Protein AF-A0A0M3JP07-F1 (afdb_monomer_lite)

Sequence (108 aa):
MYGALLVFDSDFIHVVSISFTALIVTELIMVALTVHTWHWAMLLAEALSLSLYAGSLLILDQYFDRQFVTSWIFLTKTTAITAISCLPLYVIKALKRRFSPPSYAKVN

Organism: Anisakis simplex (NCBI:txid6269)

Radius of gyration: 18.96 Å; chains: 1; bounding box: 53×25×48 Å

Secondary structure (DSSP, 8-state):
-HHHHHHHHHHHHHHHHHHHHHHHHHHHHHHHHH-SS--HHHHHHHHHHHHHHHHHHHH-TTTS-HHHHTSHHHHHHHHHHHHHHHHHHHHHHHHHHHHS--GGGG--

Structure (mmCIF, N/CA/C/O backbone):
data_AF-A0A0M3JP07-F1
#
_entry.id   AF-A0A0M3JP07-F1
#
loop_
_atom_site.group_PDB
_atom_site.id
_atom_site.type_symbol
_atom_site.label_atom_id
_atom_site.label_alt_id
_atom_site.label_comp_id
_atom_site.label_asym_id
_atom_site.label_entity_id
_atom_site.label_seq_id
_atom_site.pdbx_PDB_ins_code
_atom_site.Cartn_x
_atom_site.Cartn_y
_atom_site.Cartn_z
_atom_site.occupancy
_atom_site.B_iso_or_equiv
_atom_site.auth_seq_id
_atom_site.auth_comp_id
_atom_site.auth_asym_id
_atom_site.auth_atom_id
_atom_site.pdbx_PDB_model_num
ATOM 1 N N . MET A 1 1 ? -29.758 12.917 16.738 1.00 65.75 1 MET A N 1
ATOM 2 C CA . MET A 1 1 ? -28.658 13.312 15.830 1.00 65.75 1 MET A CA 1
ATOM 3 C C . MET A 1 1 ? -27.334 12.645 16.209 1.00 65.75 1 MET A C 1
ATOM 5 O O . MET A 1 1 ? -26.759 11.984 15.361 1.00 65.75 1 MET A O 1
ATOM 9 N N . TYR A 1 2 ? -26.902 12.701 17.475 1.00 65.88 2 TYR A N 1
ATOM 10 C CA . TYR A 1 2 ? -25.640 12.090 17.937 1.00 65.88 2 TYR A CA 1
ATOM 11 C C . TYR A 1 2 ? -25.542 10.555 17.814 1.00 65.88 2 TYR A C 1
ATOM 13 O O . TYR A 1 2 ? -24.460 10.040 17.567 1.00 65.88 2 TYR A O 1
ATOM 21 N N . GLY A 1 3 ? -26.657 9.818 17.913 1.00 71.00 3 GLY A N 1
ATOM 22 C CA . GLY A 1 3 ? -26.646 8.353 17.767 1.00 71.00 3 GLY A CA 1
ATOM 23 C C . GLY A 1 3 ? -26.326 7.855 16.352 1.00 71.00 3 GLY A C 1
ATOM 24 O O . GLY A 1 3 ? -25.715 6.805 16.208 1.00 71.00 3 GLY A O 1
ATOM 25 N N . ALA A 1 4 ? -26.678 8.624 15.314 1.00 69.50 4 ALA A N 1
ATOM 26 C CA . ALA A 1 4 ? -26.289 8.298 13.942 1.00 69.50 4 ALA A CA 1
ATOM 27 C C . ALA A 1 4 ? -24.776 8.479 13.753 1.00 69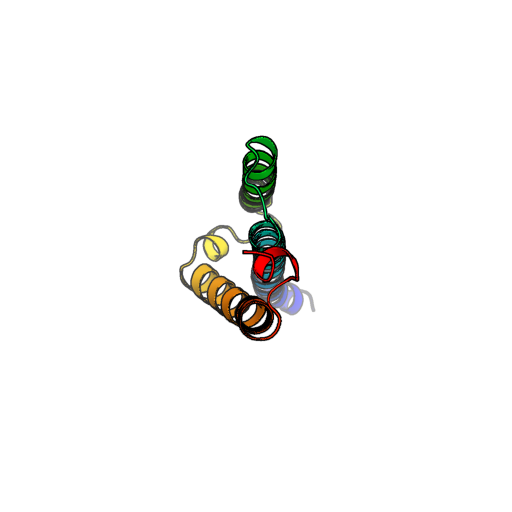.50 4 ALA A C 1
ATOM 29 O O . ALA A 1 4 ? -24.134 7.610 13.180 1.00 69.50 4 ALA A O 1
ATOM 30 N N . LEU A 1 5 ? -24.201 9.557 14.302 1.00 67.44 5 LEU A N 1
ATOM 31 C CA . LEU A 1 5 ? -22.758 9.801 14.235 1.00 67.44 5 LEU A CA 1
ATOM 32 C C . LEU A 1 5 ? -21.962 8.649 14.856 1.00 67.44 5 LEU A C 1
ATOM 34 O O . LEU A 1 5 ? -21.069 8.148 14.199 1.00 67.44 5 LEU A O 1
ATOM 38 N N . LEU A 1 6 ? -22.334 8.159 16.044 1.00 66.94 6 LEU A N 1
ATOM 39 C CA . LEU A 1 6 ? -21.631 7.035 16.685 1.00 66.94 6 LEU A CA 1
ATOM 40 C C . LEU A 1 6 ? -21.687 5.722 15.889 1.00 66.94 6 LEU A C 1
ATOM 42 O O . LEU A 1 6 ? -20.713 4.981 15.886 1.00 66.94 6 LEU A O 1
ATOM 46 N N . VAL A 1 7 ? -22.810 5.428 15.229 1.00 69.12 7 VAL A N 1
ATOM 47 C CA . VAL A 1 7 ? -22.957 4.202 14.424 1.00 69.12 7 VAL A CA 1
ATOM 48 C C . VAL A 1 7 ? -22.194 4.313 13.100 1.00 69.12 7 VAL A C 1
ATOM 50 O O . VAL A 1 7 ? -21.553 3.352 12.687 1.00 69.12 7 VAL A O 1
ATOM 53 N N . PHE A 1 8 ? -22.214 5.482 12.449 1.00 71.00 8 PHE A N 1
ATOM 54 C CA . PHE A 1 8 ? -21.505 5.695 11.183 1.00 71.00 8 PHE A CA 1
ATOM 55 C C . PHE A 1 8 ? -19.994 5.906 11.347 1.00 71.00 8 PHE A C 1
ATOM 57 O O . PHE A 1 8 ? -19.253 5.623 10.408 1.00 71.00 8 PHE A O 1
ATOM 64 N N . ASP A 1 9 ? -19.523 6.383 12.502 1.00 70.44 9 ASP A N 1
ATOM 65 C CA . ASP A 1 9 ? -18.096 6.633 12.758 1.00 70.44 9 ASP A CA 1
ATOM 66 C C . ASP A 1 9 ? -17.273 5.339 12.672 1.00 70.44 9 ASP A C 1
ATOM 68 O O . ASP A 1 9 ? -16.223 5.301 12.032 1.00 70.44 9 ASP A O 1
ATOM 72 N N . SER A 1 10 ? -17.813 4.235 13.202 1.00 74.31 10 SER A N 1
ATOM 73 C CA . SER A 1 10 ? -17.176 2.917 13.132 1.00 74.31 10 SER A CA 1
ATOM 74 C C . SER A 1 10 ? -17.052 2.419 11.689 1.00 74.31 10 SER A C 1
ATOM 76 O O . SER A 1 10 ? -15.969 2.030 11.257 1.00 74.31 10 SER A O 1
ATOM 78 N N . ASP A 1 11 ? -18.134 2.476 10.906 1.00 79.94 11 ASP A N 1
ATOM 79 C CA . ASP A 1 11 ? -18.109 2.087 9.489 1.00 79.94 11 ASP A CA 1
ATOM 80 C C . ASP A 1 11 ? -17.173 2.979 8.663 1.00 79.94 11 ASP A C 1
ATOM 82 O O . ASP A 1 11 ? -16.453 2.494 7.785 1.00 79.94 11 ASP A O 1
ATOM 86 N N . PHE A 1 12 ? -17.133 4.277 8.967 1.00 82.81 12 PHE A N 1
ATOM 87 C CA . PHE A 1 12 ? -16.226 5.218 8.323 1.00 82.81 12 PHE A CA 1
ATOM 88 C C . PHE A 1 12 ? -14.758 4.878 8.608 1.00 82.81 12 PHE A C 1
ATOM 90 O O . PHE A 1 12 ? -13.971 4.764 7.664 1.00 82.81 12 PHE A O 1
ATOM 97 N N . ILE A 1 13 ? -14.394 4.628 9.872 1.00 85.06 13 ILE A N 1
ATOM 98 C CA . ILE A 1 13 ? -13.040 4.209 10.266 1.00 85.06 13 ILE A CA 1
ATOM 99 C C . ILE A 1 13 ? -12.623 2.936 9.522 1.00 85.06 13 ILE A C 1
ATOM 101 O O . ILE A 1 13 ? -11.511 2.871 8.992 1.00 85.06 13 ILE A O 1
ATOM 105 N N . HIS A 1 14 ? -13.509 1.944 9.406 1.00 85.56 14 HIS A N 1
ATOM 106 C CA . HIS A 1 14 ? -13.221 0.705 8.681 1.00 85.56 14 HIS A CA 1
ATOM 107 C C . HIS A 1 14 ? -12.908 0.946 7.197 1.00 85.56 14 HIS A C 1
ATOM 109 O O . HIS A 1 14 ? -11.922 0.416 6.674 1.00 85.56 14 HIS A O 1
ATOM 115 N N . VAL A 1 15 ? -13.714 1.762 6.512 1.00 86.31 15 VAL A N 1
ATOM 116 C CA . VAL A 1 15 ? -13.523 2.071 5.084 1.00 86.31 15 VAL A CA 1
ATOM 117 C C . VAL A 1 15 ? -12.253 2.888 4.853 1.00 86.31 15 VAL A C 1
ATOM 119 O O . VAL A 1 15 ? -11.493 2.588 3.924 1.00 86.31 15 VAL A O 1
ATOM 122 N N . VAL A 1 16 ? -11.993 3.890 5.700 1.00 88.62 16 VAL A N 1
ATOM 123 C CA . VAL A 1 16 ? -10.768 4.702 5.644 1.00 88.62 16 VAL A CA 1
ATOM 124 C C . VAL A 1 16 ? -9.545 3.820 5.858 1.00 88.62 16 VAL A C 1
ATOM 126 O O . VAL A 1 16 ? -8.600 3.901 5.077 1.00 88.62 16 VAL A O 1
ATOM 129 N N . SER A 1 17 ? -9.598 2.918 6.840 1.00 88.69 17 SER A N 1
ATOM 130 C CA . SER A 1 17 ? -8.524 1.965 7.122 1.00 88.69 17 SER A CA 1
ATOM 131 C C . SER A 1 17 ? -8.208 1.108 5.898 1.00 88.69 17 SER A C 1
ATOM 133 O O . SER A 1 17 ? -7.070 1.119 5.441 1.00 88.69 17 SER A O 1
ATOM 135 N N . ILE A 1 18 ? -9.209 0.432 5.315 1.00 88.25 18 ILE A N 1
ATOM 136 C CA . ILE A 1 18 ? -9.017 -0.433 4.134 1.00 88.25 18 ILE A CA 1
ATOM 137 C C . ILE A 1 18 ? -8.416 0.357 2.969 1.00 88.25 18 ILE A C 1
ATOM 139 O O . ILE A 1 18 ? -7.452 -0.084 2.341 1.00 88.25 18 ILE A O 1
ATOM 143 N N . SER A 1 19 ? -8.986 1.526 2.675 1.00 89.94 19 SER A N 1
ATOM 144 C CA . SER A 1 19 ? -8.578 2.339 1.527 1.00 89.94 19 SER A CA 1
ATOM 145 C C . SER A 1 19 ? -7.151 2.857 1.699 1.00 89.94 19 SER A C 1
ATOM 147 O O . SER A 1 19 ? -6.346 2.780 0.775 1.00 89.94 19 SER A O 1
ATOM 149 N N . PHE A 1 20 ? -6.812 3.334 2.897 1.00 89.50 20 PHE A N 1
ATOM 150 C CA . PHE A 1 20 ? -5.487 3.854 3.207 1.00 89.50 20 PHE A CA 1
ATOM 151 C C . PHE A 1 20 ? -4.414 2.759 3.153 1.00 89.50 20 PHE A C 1
ATOM 153 O O . PHE A 1 20 ? -3.359 2.969 2.552 1.00 89.50 20 PHE A O 1
ATOM 160 N N . THR A 1 21 ? -4.693 1.563 3.690 1.00 90.19 21 THR A N 1
ATOM 161 C CA . THR A 1 21 ? -3.786 0.412 3.551 1.00 90.19 21 THR A CA 1
ATOM 162 C C . THR A 1 21 ? -3.589 0.029 2.098 1.00 90.19 21 THR A C 1
ATOM 164 O O . THR A 1 21 ? -2.455 -0.171 1.670 1.00 90.19 21 THR A O 1
ATOM 167 N N . ALA A 1 22 ? -4.681 -0.075 1.334 1.00 89.88 22 ALA A N 1
ATOM 168 C CA . ALA A 1 22 ? -4.610 -0.444 -0.071 1.00 89.88 22 ALA A CA 1
ATOM 169 C C . ALA A 1 22 ? -3.723 0.543 -0.840 1.00 89.88 22 ALA A C 1
ATOM 171 O O . ALA A 1 22 ? -2.822 0.104 -1.547 1.00 89.88 22 ALA A O 1
ATOM 172 N N . LEU A 1 23 ? -3.900 1.851 -0.620 1.00 91.19 23 LEU A N 1
ATOM 173 C CA . LEU A 1 23 ? -3.087 2.898 -1.243 1.00 91.19 23 LEU A CA 1
ATOM 174 C C . LEU A 1 23 ? -1.596 2.768 -0.901 1.00 91.19 23 LEU A C 1
ATOM 176 O O . LEU A 1 23 ? -0.765 2.719 -1.808 1.00 91.19 23 LEU A O 1
ATOM 180 N N . ILE A 1 24 ? -1.242 2.645 0.382 1.00 91.25 24 ILE A N 1
ATOM 181 C CA . ILE A 1 24 ? 0.164 2.508 0.800 1.00 91.25 24 ILE A CA 1
ATOM 182 C C . ILE A 1 24 ? 0.800 1.256 0.194 1.00 91.25 24 ILE A C 1
ATOM 184 O O . ILE A 1 24 ? 1.915 1.316 -0.324 1.00 91.25 24 ILE A O 1
ATOM 188 N N . VAL A 1 25 ? 0.092 0.125 0.218 1.00 89.81 25 VAL A N 1
ATOM 189 C CA . VAL A 1 25 ? 0.598 -1.124 -0.358 1.00 89.81 25 VAL A CA 1
ATOM 190 C C . VAL A 1 25 ? 0.751 -0.998 -1.876 1.00 89.81 25 VAL A C 1
ATOM 192 O O . VAL A 1 25 ? 1.755 -1.459 -2.415 1.00 89.81 25 VAL A O 1
ATOM 195 N N . THR A 1 26 ? -0.188 -0.356 -2.580 1.00 90.56 26 THR A N 1
ATOM 196 C CA . THR A 1 26 ? -0.064 -0.146 -4.032 1.00 90.56 26 THR A CA 1
ATOM 197 C C . THR A 1 26 ? 1.134 0.729 -4.395 1.00 90.56 26 THR A C 1
ATOM 199 O O . THR A 1 26 ? 1.839 0.407 -5.351 1.00 90.56 26 THR A O 1
ATOM 202 N N . GLU A 1 27 ? 1.412 1.777 -3.616 1.00 91.00 27 GLU A N 1
ATOM 203 C CA . GLU A 1 27 ? 2.577 2.643 -3.823 1.00 91.00 27 GLU A CA 1
ATOM 204 C C . GLU A 1 27 ? 3.887 1.890 -3.557 1.00 91.00 27 GLU A C 1
ATOM 206 O O . GLU A 1 27 ? 4.792 1.924 -4.390 1.00 91.00 27 GLU A O 1
ATOM 211 N N . LEU A 1 28 ? 3.974 1.126 -2.461 1.00 90.00 28 LEU A N 1
ATOM 212 C CA . LEU A 1 28 ? 5.144 0.288 -2.164 1.00 90.00 28 LEU A CA 1
ATOM 213 C C . LEU A 1 28 ? 5.399 -0.741 -3.274 1.00 90.00 28 LEU A C 1
ATOM 215 O O . LEU A 1 28 ? 6.525 -0.867 -3.747 1.00 90.00 28 LEU A O 1
ATOM 219 N N . ILE A 1 29 ? 4.351 -1.408 -3.771 1.00 86.62 29 ILE A N 1
ATOM 220 C CA . ILE A 1 29 ? 4.462 -2.332 -4.909 1.00 86.62 29 ILE A CA 1
ATOM 221 C C . ILE A 1 29 ? 4.930 -1.597 -6.170 1.00 86.62 29 ILE A C 1
ATOM 223 O O . ILE A 1 29 ? 5.771 -2.116 -6.903 1.00 86.62 29 ILE A O 1
ATOM 227 N N . MET A 1 30 ? 4.408 -0.401 -6.457 1.00 87.06 30 MET A N 1
ATOM 228 C CA . MET A 1 30 ? 4.834 0.380 -7.621 1.00 87.06 30 MET A CA 1
ATOM 229 C C . MET A 1 30 ? 6.319 0.749 -7.535 1.00 87.06 30 MET A C 1
ATOM 231 O O . MET A 1 30 ? 7.042 0.623 -8.533 1.00 87.06 30 MET A O 1
ATOM 235 N N . VAL A 1 31 ? 6.781 1.154 -6.349 1.00 89.31 31 VAL A N 1
ATOM 236 C CA . VAL A 1 31 ? 8.194 1.422 -6.067 1.00 89.31 31 VAL A CA 1
ATOM 237 C C . VAL A 1 31 ? 9.014 0.154 -6.299 1.00 89.31 31 VAL A C 1
ATOM 239 O O . VAL A 1 31 ? 9.891 0.181 -7.163 1.00 89.31 31 VAL A O 1
ATOM 242 N N . ALA A 1 32 ? 8.662 -0.965 -5.656 1.00 85.06 32 ALA A N 1
ATOM 243 C CA . ALA A 1 32 ? 9.333 -2.262 -5.785 1.00 85.06 32 ALA A CA 1
ATOM 244 C C . ALA A 1 32 ? 9.437 -2.735 -7.240 1.00 85.06 32 ALA A C 1
ATOM 246 O O . ALA A 1 32 ? 10.481 -3.201 -7.697 1.00 85.06 32 ALA A O 1
ATOM 247 N N . LEU A 1 33 ? 8.356 -2.579 -8.010 1.00 79.88 33 LEU A N 1
ATOM 248 C CA . LEU A 1 33 ? 8.331 -2.946 -9.420 1.00 79.88 33 LEU A CA 1
ATOM 249 C C . LEU A 1 33 ? 9.248 -2.052 -10.249 1.00 79.88 33 LEU A C 1
ATOM 251 O O . LEU A 1 33 ? 9.793 -2.527 -11.243 1.00 79.88 33 LEU A O 1
ATOM 255 N N . THR A 1 34 ? 9.389 -0.771 -9.914 1.00 82.12 34 THR A N 1
ATOM 256 C CA . THR A 1 34 ? 10.181 0.205 -10.682 1.00 82.12 34 THR A CA 1
ATOM 257 C C . THR A 1 34 ? 11.686 0.049 -10.461 1.00 82.12 34 THR A C 1
ATOM 259 O O . THR A 1 34 ? 12.467 0.413 -11.342 1.00 82.12 34 THR A O 1
ATOM 262 N N . VAL A 1 35 ? 12.095 -0.583 -9.360 1.00 83.88 35 VAL A N 1
ATOM 263 C CA . VAL A 1 35 ? 13.492 -0.924 -9.078 1.00 83.88 35 VAL A CA 1
ATOM 264 C C . VAL A 1 35 ? 14.082 -1.806 -10.182 1.00 83.88 35 VAL A C 1
ATOM 266 O O . VAL A 1 35 ? 13.585 -2.891 -10.478 1.00 83.88 35 VAL A O 1
ATOM 269 N N . HIS A 1 36 ? 15.179 -1.351 -10.791 1.00 76.75 36 HIS A N 1
ATOM 270 C CA . HIS A 1 36 ? 15.943 -2.147 -11.759 1.00 76.75 36 HIS A CA 1
ATOM 271 C C . HIS A 1 36 ? 17.166 -2.826 -11.123 1.00 76.75 36 HIS A C 1
ATOM 273 O O . HIS A 1 36 ? 17.561 -3.911 -11.544 1.00 76.75 36 HIS A O 1
ATOM 279 N N . THR A 1 37 ? 17.759 -2.202 -10.106 1.00 81.69 37 THR A N 1
ATOM 280 C CA . THR A 1 37 ? 18.929 -2.699 -9.375 1.00 81.69 37 THR A CA 1
ATOM 281 C C . THR A 1 37 ? 18.649 -2.651 -7.880 1.00 81.69 37 THR A C 1
ATOM 283 O O . THR A 1 37 ? 18.295 -1.607 -7.336 1.00 81.69 37 THR A O 1
ATOM 286 N N . TRP A 1 38 ? 18.794 -3.790 -7.206 1.00 80.19 38 TRP A N 1
ATOM 287 C CA . TRP A 1 38 ? 18.563 -3.880 -5.769 1.00 80.19 38 TRP A CA 1
ATOM 288 C C . TRP A 1 38 ? 19.745 -3.275 -5.014 1.00 80.19 38 TRP A C 1
ATOM 290 O O . TRP A 1 38 ? 20.847 -3.822 -5.016 1.00 80.19 38 TRP A O 1
ATOM 300 N N . HIS A 1 39 ? 19.506 -2.143 -4.359 1.00 88.38 39 HIS A N 1
ATOM 301 C CA . HIS A 1 39 ? 20.452 -1.534 -3.430 1.00 88.38 39 HIS A CA 1
ATOM 302 C C . HIS A 1 39 ? 19.979 -1.761 -1.993 1.00 88.38 39 HIS A C 1
ATOM 304 O O . HIS A 1 39 ? 18.794 -1.625 -1.698 1.00 88.38 39 HIS A O 1
ATOM 310 N N . TRP A 1 40 ? 20.907 -2.045 -1.075 1.00 90.31 40 TRP A N 1
ATOM 311 C CA . TRP A 1 40 ? 20.587 -2.260 0.343 1.00 90.31 40 TRP A CA 1
ATOM 312 C C . TRP A 1 40 ? 19.799 -1.099 0.965 1.00 90.31 40 TRP A C 1
ATOM 314 O O . TRP A 1 40 ? 18.827 -1.328 1.679 1.00 90.31 40 TRP A O 1
ATOM 324 N N . ALA A 1 41 ? 20.163 0.144 0.636 1.00 91.62 41 ALA A N 1
ATOM 325 C CA . ALA A 1 41 ? 19.458 1.335 1.114 1.00 91.62 41 ALA A CA 1
ATOM 326 C C . ALA A 1 41 ? 18.003 1.418 0.616 1.00 91.62 41 ALA A C 1
ATOM 328 O O . ALA A 1 41 ? 17.144 1.938 1.317 1.00 91.62 41 ALA A O 1
ATOM 329 N N . MET A 1 42 ? 17.719 0.888 -0.575 1.00 91.75 42 MET A N 1
ATOM 330 C CA . MET A 1 42 ? 16.381 0.894 -1.165 1.00 91.75 42 MET A CA 1
ATOM 331 C C . MET A 1 42 ? 15.470 -0.122 -0.478 1.00 91.75 42 MET A C 1
ATOM 333 O O . MET A 1 42 ? 14.353 0.224 -0.110 1.00 91.75 42 MET A O 1
ATOM 337 N N . LEU A 1 43 ? 15.982 -1.330 -0.214 1.00 89.56 43 LEU A N 1
ATOM 338 C CA . LEU A 1 43 ? 15.256 -2.339 0.560 1.00 89.56 43 LEU A CA 1
ATOM 339 C C . LEU A 1 43 ? 14.990 -1.836 1.985 1.00 89.56 43 LEU A C 1
ATOM 341 O O . LEU A 1 43 ? 13.880 -1.977 2.490 1.00 89.56 43 LEU A O 1
ATOM 345 N N . LEU A 1 44 ? 15.976 -1.180 2.609 1.00 94.31 44 LEU A N 1
ATOM 346 C CA . LEU A 1 44 ? 15.801 -0.555 3.919 1.00 94.31 44 LEU A CA 1
ATOM 347 C C . LEU A 1 44 ? 14.715 0.527 3.892 1.00 94.31 44 LEU A C 1
ATOM 349 O O . LEU A 1 44 ? 13.881 0.550 4.788 1.00 94.31 44 LEU A O 1
ATOM 353 N N . ALA A 1 45 ? 14.712 1.409 2.889 1.00 92.56 45 ALA A N 1
ATOM 354 C CA . ALA A 1 45 ? 13.709 2.464 2.768 1.00 92.56 45 ALA A CA 1
ATOM 355 C C . ALA A 1 45 ? 12.297 1.886 2.601 1.00 92.56 45 ALA A C 1
ATOM 357 O O . ALA A 1 45 ? 11.380 2.303 3.302 1.00 92.56 45 ALA A O 1
ATOM 358 N N . GLU A 1 46 ? 12.138 0.881 1.740 1.00 91.88 46 GLU A N 1
ATOM 359 C CA . GLU A 1 46 ? 10.858 0.206 1.520 1.00 91.88 46 GLU A CA 1
ATOM 360 C C . GLU A 1 46 ? 10.363 -0.503 2.793 1.00 91.88 46 GLU A C 1
ATOM 362 O O . GLU A 1 46 ? 9.218 -0.319 3.216 1.00 91.88 46 GLU A O 1
ATOM 367 N N . ALA A 1 47 ? 11.250 -1.237 3.472 1.00 92.19 47 ALA A N 1
ATOM 368 C CA . ALA A 1 47 ? 10.946 -1.897 4.738 1.00 92.19 47 ALA A CA 1
ATOM 369 C C . ALA A 1 47 ? 10.632 -0.894 5.858 1.00 92.19 47 ALA A C 1
ATOM 371 O O . ALA A 1 47 ? 9.735 -1.133 6.666 1.00 92.19 47 ALA A O 1
ATOM 372 N N . LEU A 1 48 ? 11.337 0.236 5.911 1.00 95.31 48 LEU A N 1
ATOM 373 C CA . LEU A 1 48 ? 11.114 1.293 6.892 1.00 95.31 48 LEU A CA 1
ATOM 374 C C . LEU A 1 48 ? 9.767 1.981 6.663 1.00 95.31 48 LEU A C 1
ATOM 376 O O . LEU A 1 48 ? 9.032 2.181 7.625 1.00 95.31 48 LEU A O 1
ATOM 380 N N . SER A 1 49 ? 9.393 2.268 5.416 1.00 94.38 49 SER A N 1
ATOM 381 C CA . SER A 1 49 ? 8.063 2.789 5.079 1.00 94.38 49 SER A CA 1
ATOM 382 C C . SER A 1 49 ? 6.948 1.829 5.498 1.00 94.38 49 SER A C 1
ATOM 384 O O . SER A 1 49 ? 5.986 2.254 6.139 1.00 94.38 49 SER A O 1
ATOM 386 N N . LEU A 1 50 ? 7.099 0.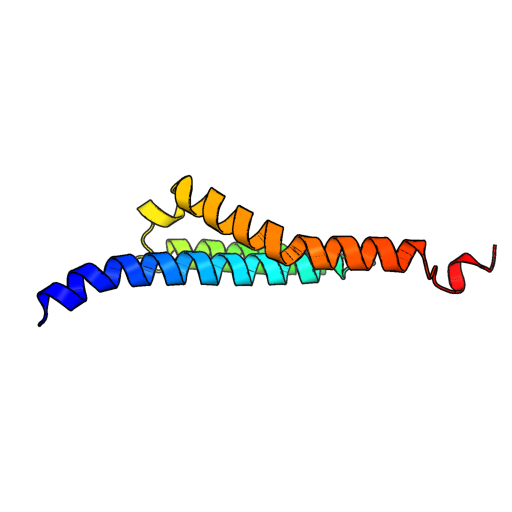530 5.214 1.00 91.44 50 LEU A N 1
ATOM 387 C CA . LEU A 1 50 ? 6.148 -0.495 5.655 1.00 91.44 50 LEU A CA 1
ATOM 388 C C . LEU A 1 50 ? 6.070 -0.571 7.190 1.00 91.44 50 LEU A C 1
ATOM 390 O O . LEU A 1 50 ? 4.984 -0.660 7.760 1.00 91.44 50 LEU A O 1
ATOM 394 N N . SER A 1 51 ? 7.218 -0.501 7.866 1.00 92.81 51 SER A N 1
ATOM 395 C CA . SER A 1 51 ?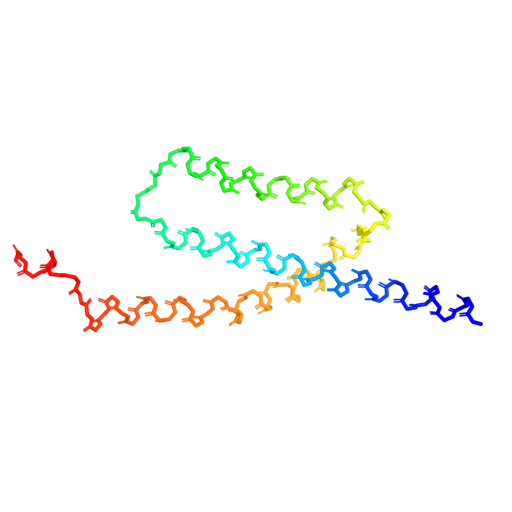 7.311 -0.591 9.328 1.00 92.81 51 SER A CA 1
ATOM 396 C C . SER A 1 51 ? 6.705 0.626 10.023 1.00 92.81 51 SER A C 1
ATOM 398 O O . SER A 1 51 ? 5.999 0.471 11.014 1.00 92.81 51 SER A O 1
ATOM 400 N N . LEU A 1 52 ? 6.933 1.835 9.500 1.00 93.31 52 LEU A N 1
ATOM 401 C CA . LEU A 1 52 ? 6.308 3.058 10.008 1.00 93.31 52 LEU A CA 1
ATOM 402 C C . LEU A 1 52 ? 4.787 3.009 9.862 1.00 93.31 52 LEU A C 1
ATOM 404 O O . LEU A 1 52 ? 4.075 3.442 10.765 1.00 93.31 52 LEU A O 1
ATOM 408 N N . TYR A 1 53 ? 4.288 2.439 8.765 1.00 91.25 53 TYR A N 1
ATOM 409 C CA . TYR A 1 53 ? 2.860 2.221 8.578 1.00 91.25 53 TYR A CA 1
ATOM 410 C C . TYR A 1 53 ? 2.287 1.174 9.550 1.00 91.25 53 TYR A C 1
ATOM 412 O O . TYR A 1 53 ? 1.262 1.405 10.186 1.00 91.25 53 TYR A O 1
ATOM 420 N N . ALA A 1 54 ? 2.967 0.040 9.736 1.00 87.88 54 ALA A N 1
ATOM 421 C CA . ALA A 1 54 ? 2.562 -0.942 10.742 1.00 87.88 54 ALA A CA 1
ATOM 422 C C . ALA A 1 54 ? 2.579 -0.335 12.159 1.00 87.88 54 ALA A C 1
ATOM 424 O O . ALA A 1 54 ? 1.671 -0.569 12.953 1.00 87.88 54 ALA A O 1
ATOM 425 N N . GLY A 1 55 ? 3.577 0.501 12.458 1.00 89.88 55 GLY A N 1
ATOM 426 C CA . GLY A 1 55 ? 3.659 1.259 13.701 1.00 89.88 55 GLY A CA 1
ATOM 427 C C . GLY A 1 55 ? 2.498 2.238 13.874 1.00 89.88 55 GLY A C 1
ATOM 428 O O . GLY A 1 55 ? 1.939 2.314 14.964 1.00 89.88 55 GLY A O 1
ATOM 429 N N . SER A 1 56 ? 2.081 2.948 12.820 1.00 89.25 56 SER A N 1
ATOM 430 C CA . SER A 1 56 ? 0.952 3.882 12.910 1.00 89.25 56 SER A CA 1
ATOM 431 C C . SER A 1 56 ? -0.375 3.168 13.170 1.00 89.25 56 SER A C 1
ATOM 433 O O . SER A 1 56 ? -1.153 3.646 13.991 1.00 89.25 56 SER A O 1
ATOM 435 N N . LEU A 1 57 ? -0.595 1.992 12.573 1.00 85.81 57 LEU A N 1
ATOM 436 C CA . LEU A 1 57 ? -1.764 1.152 12.857 1.00 85.81 57 LEU A CA 1
ATOM 437 C C . LEU A 1 57 ? -1.829 0.694 14.318 1.00 85.81 57 LEU A C 1
ATOM 439 O O . LEU A 1 57 ? -2.916 0.547 14.867 1.00 85.81 57 LEU A O 1
ATOM 443 N N . LEU A 1 58 ? -0.673 0.454 14.942 1.00 83.88 58 LEU A N 1
ATOM 444 C CA . LEU A 1 58 ? -0.605 0.049 16.343 1.00 83.88 58 LEU A CA 1
ATOM 445 C C . LEU A 1 58 ? -0.687 1.243 17.296 1.00 83.88 58 LEU A C 1
ATOM 447 O O . LEU A 1 58 ? -1.245 1.107 18.370 1.00 83.88 58 LEU A O 1
ATOM 451 N N . ILE A 1 59 ? -0.134 2.406 16.963 1.00 86.25 59 ILE A N 1
ATOM 452 C CA . ILE A 1 59 ? -0.097 3.544 17.898 1.00 86.25 59 ILE A CA 1
ATOM 453 C C . ILE A 1 59 ? -1.432 4.308 17.914 1.00 86.25 59 ILE A C 1
ATOM 455 O O . ILE A 1 59 ? -1.824 4.840 18.953 1.00 86.25 59 ILE A O 1
ATOM 459 N N . LEU A 1 60 ? -2.140 4.374 16.782 1.00 84.62 60 LEU A N 1
ATOM 460 C CA . LEU A 1 60 ? -3.321 5.224 16.598 1.00 84.62 60 LEU A CA 1
ATOM 461 C C . LEU A 1 60 ? -4.651 4.470 16.803 1.00 84.62 60 LEU A C 1
ATOM 463 O O . LEU A 1 60 ? -5.526 4.479 15.940 1.00 84.62 60 LEU A O 1
ATOM 467 N N . ASP A 1 61 ? -4.847 3.888 17.988 1.00 78.00 61 ASP A N 1
ATOM 468 C CA . ASP A 1 61 ? -6.079 3.146 18.336 1.00 78.00 61 ASP A CA 1
ATOM 469 C C . ASP A 1 61 ? -7.356 4.012 18.313 1.00 78.00 61 ASP A C 1
ATOM 471 O O . ASP A 1 61 ? -8.465 3.494 18.233 1.00 78.00 61 ASP A O 1
ATOM 475 N N . GLN A 1 62 ? -7.218 5.341 18.384 1.00 75.31 62 GLN A N 1
ATOM 476 C CA . GLN A 1 62 ? -8.351 6.271 18.275 1.00 75.31 62 GLN A CA 1
ATOM 477 C C . GLN A 1 62 ? -8.885 6.419 16.845 1.00 75.31 62 GLN A C 1
ATOM 479 O O . GLN A 1 62 ? -10.007 6.879 16.668 1.00 75.31 62 GLN A O 1
ATOM 484 N N . TYR A 1 63 ? -8.083 6.065 15.837 1.00 77.94 63 TYR A N 1
ATOM 485 C CA . TYR A 1 63 ? -8.424 6.232 14.421 1.00 77.94 63 TYR A CA 1
ATOM 486 C C . TYR A 1 63 ? -8.461 4.908 13.662 1.00 77.94 63 TYR A C 1
ATOM 488 O O . TYR A 1 63 ? 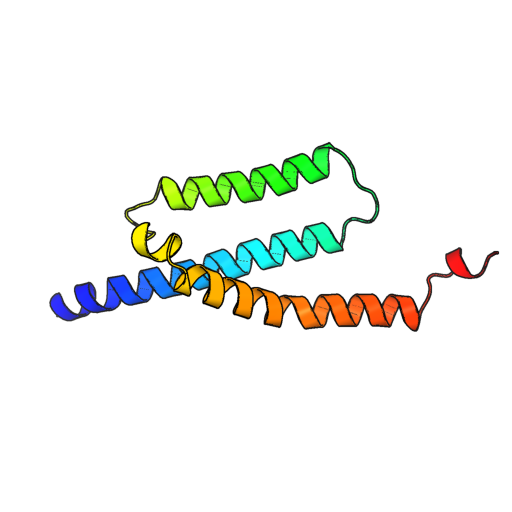-9.085 4.842 12.609 1.00 77.94 63 TYR A O 1
ATOM 496 N N . PHE A 1 64 ? -7.792 3.872 14.170 1.00 77.38 64 PHE A N 1
ATOM 497 C CA . PHE A 1 64 ? -7.779 2.537 13.590 1.00 77.38 64 PHE A CA 1
ATOM 498 C C . PHE A 1 64 ? -8.296 1.539 14.617 1.00 77.38 64 PHE A C 1
ATOM 500 O O . PHE A 1 64 ? -7.728 1.389 15.697 1.00 77.38 64 PHE A O 1
ATOM 507 N N . ASP A 1 65 ? -9.349 0.809 14.258 1.00 80.69 65 ASP A N 1
ATOM 508 C CA . ASP A 1 65 ? -9.800 -0.311 15.074 1.00 80.69 65 ASP A CA 1
ATOM 509 C C . ASP A 1 65 ? -8.804 -1.474 14.927 1.00 80.69 65 ASP A C 1
ATOM 511 O O . ASP A 1 65 ? -8.758 -2.176 13.911 1.00 80.69 65 ASP A O 1
ATOM 515 N N . ARG A 1 66 ? -7.981 -1.686 15.958 1.00 77.25 66 ARG A N 1
ATOM 516 C CA . ARG A 1 66 ? -6.944 -2.726 15.982 1.00 77.25 66 ARG A CA 1
ATOM 517 C C . ARG A 1 66 ? -7.518 -4.139 15.827 1.00 77.25 66 ARG A C 1
ATOM 519 O O . ARG A 1 66 ? -6.883 -5.002 15.209 1.00 77.25 66 ARG A O 1
ATOM 526 N N . GLN A 1 67 ? -8.718 -4.385 16.356 1.00 77.75 67 GLN A N 1
ATOM 527 C CA . GLN A 1 67 ? -9.400 -5.672 16.221 1.00 77.75 67 GLN A CA 1
ATOM 528 C C . GLN A 1 67 ? -9.820 -5.906 14.767 1.00 77.75 67 GLN A C 1
ATOM 530 O O . GLN A 1 67 ? -9.690 -7.019 14.251 1.00 77.75 67 GLN A O 1
ATOM 535 N N . PHE A 1 68 ? -10.251 -4.850 14.080 1.00 76.88 68 PHE A N 1
ATOM 536 C CA . PHE A 1 68 ? -10.580 -4.910 12.663 1.00 76.88 68 PHE A CA 1
ATOM 537 C C . PHE A 1 68 ? -9.346 -5.063 11.768 1.00 76.88 68 PHE A C 1
ATOM 539 O O . PHE A 1 68 ? -9.351 -5.909 10.875 1.00 76.88 68 PHE A O 1
ATOM 546 N N . VAL A 1 69 ? -8.272 -4.311 12.023 1.00 77.31 69 VAL A N 1
ATOM 547 C CA . VAL A 1 69 ? -7.024 -4.353 11.233 1.00 77.31 69 VAL A CA 1
ATOM 548 C C . VAL A 1 69 ? -6.365 -5.736 11.278 1.00 77.31 69 VAL A C 1
ATOM 550 O O . VAL A 1 69 ? -5.806 -6.196 10.284 1.00 77.31 69 VAL A O 1
ATOM 553 N N . THR A 1 70 ? -6.472 -6.440 12.406 1.00 75.81 70 THR A N 1
ATOM 554 C CA . THR A 1 70 ? -5.938 -7.807 12.556 1.00 75.81 70 THR A CA 1
ATOM 555 C C . THR A 1 70 ? -6.893 -8.871 11.989 1.00 75.81 70 THR A C 1
ATOM 557 O O . THR A 1 70 ? -6.557 -10.053 11.918 1.00 75.81 70 THR A O 1
ATOM 560 N N . SER A 1 71 ? -8.103 -8.481 11.576 1.00 84.88 71 SER A N 1
ATOM 561 C CA . SER A 1 71 ? -9.100 -9.418 11.068 1.00 84.88 71 SER A CA 1
ATOM 562 C C . SER A 1 71 ? -8.724 -9.975 9.694 1.00 84.88 71 SER A C 1
ATOM 564 O O . SER A 1 71 ? -8.153 -9.305 8.828 1.00 84.88 71 SER A O 1
ATOM 566 N N . TRP A 1 72 ? -9.138 -11.217 9.446 1.00 82.75 72 TRP A N 1
ATOM 567 C CA . TRP A 1 72 ? -8.969 -11.852 8.139 1.00 82.75 72 TRP A CA 1
ATOM 568 C C . TRP A 1 72 ? -9.754 -11.140 7.027 1.00 82.75 72 TRP A C 1
ATOM 570 O O . TRP A 1 72 ? -9.343 -11.117 5.865 1.00 82.75 72 TRP A O 1
ATOM 580 N N . ILE A 1 73 ? -10.881 -10.518 7.379 1.00 84.62 73 ILE A N 1
ATOM 581 C CA . ILE A 1 73 ? -11.716 -9.751 6.448 1.00 84.62 73 ILE A CA 1
ATOM 582 C C . ILE A 1 73 ? -10.962 -8.523 5.952 1.00 84.62 73 ILE A C 1
ATOM 584 O O . ILE A 1 73 ? -10.951 -8.258 4.754 1.00 84.62 73 ILE A O 1
ATOM 588 N N . PHE A 1 74 ? -10.285 -7.811 6.849 1.00 84.25 74 PHE A N 1
ATOM 589 C CA . PHE A 1 74 ? -9.469 -6.667 6.473 1.00 84.25 74 PHE A CA 1
ATOM 590 C C . PHE A 1 74 ? -8.344 -7.071 5.516 1.00 84.25 74 PHE A C 1
ATOM 592 O O . PHE A 1 74 ? -8.231 -6.508 4.428 1.00 84.25 74 PHE A O 1
ATOM 599 N N . LEU A 1 75 ? -7.574 -8.109 5.862 1.00 83.38 75 LEU A N 1
ATOM 600 C CA . LEU A 1 75 ? -6.487 -8.599 5.011 1.00 83.38 75 LEU A CA 1
ATOM 601 C C . LEU A 1 75 ? -6.983 -9.021 3.627 1.00 83.38 75 LEU A C 1
ATOM 603 O O . LEU A 1 75 ? -6.404 -8.620 2.620 1.00 83.38 75 LEU A O 1
ATOM 607 N N . THR A 1 76 ? -8.066 -9.791 3.549 1.00 83.25 76 THR A N 1
ATOM 60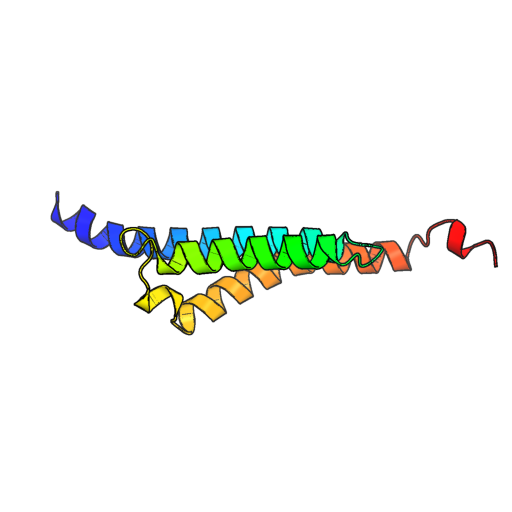8 C CA . THR A 1 76 ? -8.622 -10.251 2.265 1.00 83.25 76 THR A CA 1
ATOM 609 C C . THR A 1 76 ? -9.201 -9.112 1.422 1.00 83.25 76 THR A C 1
ATOM 611 O O . THR A 1 76 ? -8.974 -9.081 0.215 1.00 83.25 76 THR A O 1
ATOM 614 N N . LYS A 1 77 ? -9.898 -8.139 2.024 1.00 84.94 77 LYS A N 1
ATOM 615 C CA . LYS A 1 77 ? -10.425 -6.956 1.315 1.00 84.94 77 LYS A CA 1
ATOM 616 C C . LYS A 1 77 ? -9.294 -6.104 0.752 1.00 84.94 77 LYS A C 1
ATOM 618 O O . LYS A 1 77 ? -9.291 -5.802 -0.439 1.00 84.94 77 LYS A O 1
ATOM 623 N N . THR A 1 78 ? -8.322 -5.766 1.592 1.00 84.06 78 THR A N 1
ATOM 624 C CA . THR A 1 78 ? -7.176 -4.943 1.210 1.00 84.06 78 THR A CA 1
ATOM 625 C C . THR A 1 78 ? -6.343 -5.637 0.138 1.00 84.06 78 THR A C 1
ATOM 627 O O . THR A 1 78 ? -6.081 -5.047 -0.903 1.00 84.06 78 THR A O 1
ATOM 630 N N . THR A 1 79 ? -5.994 -6.915 0.324 1.00 82.69 79 THR A N 1
ATOM 631 C CA . THR A 1 79 ? -5.226 -7.669 -0.683 1.00 82.69 79 THR A CA 1
ATOM 632 C C . THR A 1 79 ? -5.970 -7.814 -2.004 1.00 82.69 79 THR A C 1
ATOM 634 O O . THR A 1 79 ? -5.342 -7.670 -3.048 1.00 82.69 79 THR A O 1
ATOM 637 N N . ALA A 1 80 ? -7.288 -8.037 -1.996 1.00 87.25 80 ALA A N 1
ATOM 638 C CA . ALA A 1 80 ? -8.076 -8.102 -3.224 1.00 87.25 80 ALA A CA 1
ATOM 639 C C . ALA A 1 80 ? -8.071 -6.763 -3.980 1.00 87.25 80 ALA A C 1
ATOM 641 O O . ALA A 1 80 ? -7.835 -6.747 -5.187 1.00 87.25 80 ALA A O 1
ATOM 642 N N . ILE A 1 81 ? -8.275 -5.640 -3.279 1.00 86.31 81 ILE A N 1
ATOM 643 C CA . ILE A 1 81 ? -8.246 -4.295 -3.877 1.00 86.31 81 ILE A CA 1
ATOM 644 C C . ILE A 1 81 ? -6.856 -3.997 -4.448 1.00 86.31 81 ILE A C 1
ATOM 646 O O . ILE A 1 81 ? -6.735 -3.601 -5.609 1.00 86.31 81 ILE A O 1
ATOM 650 N N . THR A 1 82 ? -5.802 -4.251 -3.670 1.00 84.50 82 THR A N 1
ATOM 651 C CA . THR A 1 82 ? -4.414 -4.091 -4.110 1.00 84.50 82 THR A CA 1
ATOM 652 C C . THR A 1 82 ? -4.112 -4.972 -5.321 1.00 84.50 82 THR A C 1
ATOM 654 O O . THR A 1 82 ? -3.538 -4.493 -6.293 1.00 84.50 82 THR A O 1
ATOM 657 N N . ALA A 1 83 ? -4.529 -6.241 -5.317 1.00 82.50 83 ALA A N 1
ATOM 658 C CA . ALA A 1 83 ? -4.295 -7.159 -6.428 1.00 82.50 83 ALA A CA 1
ATOM 659 C C . ALA A 1 83 ? -4.981 -6.681 -7.713 1.00 82.50 83 ALA A C 1
ATOM 661 O O . ALA A 1 83 ? -4.343 -6.666 -8.764 1.00 82.50 83 ALA A O 1
ATOM 662 N N . ILE A 1 84 ? -6.242 -6.242 -7.630 1.00 85.88 84 ILE A N 1
ATOM 663 C CA . ILE A 1 84 ? -6.986 -5.693 -8.773 1.00 85.88 84 ILE A CA 1
ATOM 664 C C . ILE A 1 84 ? -6.315 -4.416 -9.299 1.00 85.88 84 ILE A C 1
ATOM 666 O O . ILE A 1 84 ? -6.205 -4.247 -10.511 1.00 85.88 84 ILE A O 1
ATOM 670 N N . SER A 1 85 ? -5.832 -3.546 -8.409 1.00 83.56 85 SER A N 1
ATOM 671 C CA . SER A 1 85 ? -5.175 -2.283 -8.772 1.00 83.56 85 SER A CA 1
ATOM 672 C C . SER A 1 85 ? -3.779 -2.489 -9.384 1.00 83.56 85 SER A C 1
ATOM 674 O O . SER A 1 85 ? -3.420 -1.858 -10.378 1.00 83.56 85 SER A O 1
ATOM 676 N N . CYS A 1 86 ? -2.990 -3.423 -8.846 1.00 78.88 86 CYS A N 1
ATOM 677 C CA . CYS A 1 86 ? -1.623 -3.689 -9.301 1.00 78.88 86 CYS A CA 1
ATOM 678 C C . CYS A 1 86 ? -1.549 -4.613 -10.529 1.00 78.88 86 CYS A C 1
ATOM 680 O O . CYS A 1 86 ? -0.589 -4.521 -11.300 1.00 78.88 86 CYS A O 1
ATOM 682 N N . LEU A 1 87 ? -2.538 -5.491 -10.741 1.00 73.94 87 LEU A N 1
ATOM 683 C CA . LEU A 1 87 ? -2.618 -6.393 -11.899 1.00 73.94 87 LEU A CA 1
ATOM 684 C C . LEU A 1 87 ? -2.420 -5.693 -13.255 1.00 73.94 87 LEU A C 1
ATOM 686 O O . LEU A 1 87 ? -1.559 -6.145 -14.016 1.00 73.94 87 LEU A O 1
ATOM 690 N N . PRO A 1 88 ? -3.137 -4.600 -13.590 1.00 70.75 88 PRO A N 1
ATOM 691 C CA . PRO A 1 88 ? -2.953 -3.922 -14.869 1.00 70.75 88 PRO A CA 1
ATOM 692 C C . PRO A 1 88 ? -1.531 -3.377 -15.032 1.00 70.75 88 PRO A C 1
ATOM 694 O O . PRO A 1 88 ? -0.954 -3.512 -16.108 1.00 70.75 88 PRO A O 1
ATOM 697 N N . LEU A 1 89 ? -0.910 -2.843 -13.976 1.00 70.31 89 LEU A N 1
ATOM 698 C CA . LEU A 1 89 ? 0.465 -2.334 -14.038 1.00 70.31 89 LEU A CA 1
ATOM 699 C C . LEU A 1 89 ? 1.486 -3.453 -14.276 1.00 70.31 89 LEU A C 1
ATOM 701 O O . LEU A 1 89 ? 2.395 -3.298 -15.098 1.00 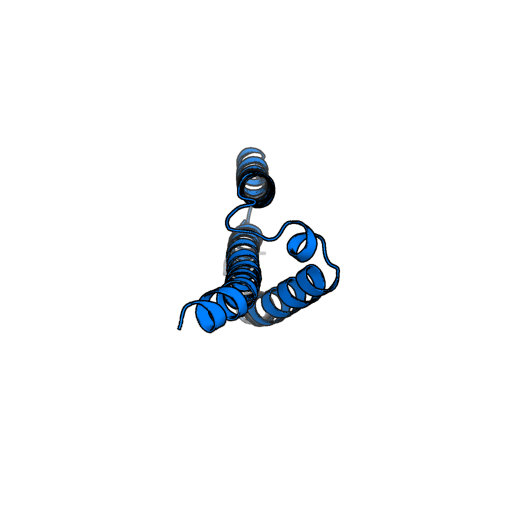70.31 89 LEU A O 1
ATOM 705 N N . TYR A 1 90 ? 1.314 -4.599 -13.612 1.00 70.56 90 TYR A N 1
ATOM 706 C CA . TYR A 1 90 ? 2.173 -5.764 -13.814 1.00 70.56 90 TYR A CA 1
ATOM 707 C C . TYR A 1 90 ? 2.045 -6.317 -15.241 1.00 70.56 90 TYR A C 1
ATOM 709 O O . TYR A 1 90 ? 3.051 -6.538 -15.921 1.00 70.56 90 TYR A O 1
ATOM 717 N N . VAL A 1 91 ? 0.809 -6.463 -15.730 1.00 68.62 91 VAL A N 1
ATOM 718 C CA . VAL A 1 91 ? 0.503 -6.962 -17.079 1.00 68.62 91 VAL A CA 1
ATOM 719 C C . VAL A 1 91 ? 1.019 -6.006 -18.157 1.00 68.62 91 VAL A C 1
ATOM 721 O O . VAL A 1 91 ? 1.673 -6.453 -19.097 1.00 68.62 91 VAL A O 1
ATOM 724 N N . ILE A 1 92 ? 0.814 -4.693 -18.009 1.00 69.69 92 ILE A N 1
ATOM 725 C CA . ILE A 1 92 ? 1.323 -3.680 -18.948 1.00 69.69 92 ILE A CA 1
ATOM 726 C C . ILE A 1 92 ? 2.853 -3.699 -18.989 1.00 69.69 92 ILE A C 1
ATOM 728 O O . ILE A 1 92 ? 3.440 -3.654 -20.072 1.00 69.69 92 ILE A O 1
ATOM 732 N N . LYS A 1 93 ? 3.527 -3.806 -17.838 1.00 66.75 93 LYS A N 1
ATOM 733 C CA . LYS A 1 93 ? 4.994 -3.864 -17.790 1.00 66.75 93 LYS A CA 1
ATOM 734 C C . LYS A 1 93 ? 5.538 -5.142 -18.433 1.00 66.75 93 LYS A C 1
ATOM 736 O O . LYS A 1 93 ? 6.510 -5.075 -19.189 1.00 66.75 93 LYS A O 1
ATOM 741 N N . ALA A 1 94 ? 4.894 -6.281 -18.183 1.00 65.56 94 ALA A N 1
ATOM 742 C CA . ALA A 1 94 ? 5.233 -7.555 -18.810 1.00 65.56 94 ALA A CA 1
ATOM 743 C C . ALA A 1 94 ? 5.022 -7.515 -20.336 1.00 65.56 94 ALA A C 1
ATOM 745 O O . ALA A 1 94 ? 5.912 -7.907 -21.092 1.00 65.56 94 ALA A O 1
ATOM 746 N N . LEU A 1 95 ? 3.893 -6.967 -20.798 1.00 63.47 95 LEU A N 1
ATOM 747 C CA . LEU A 1 95 ? 3.584 -6.781 -22.219 1.00 63.47 95 LEU A CA 1
ATOM 748 C C . LEU A 1 95 ? 4.577 -5.834 -22.899 1.00 63.47 95 LEU A C 1
ATOM 750 O O . LEU A 1 95 ? 5.104 -6.169 -23.957 1.00 63.47 95 LEU A O 1
ATOM 754 N N . LYS A 1 96 ? 4.902 -4.689 -22.285 1.00 64.69 96 LYS A N 1
ATOM 755 C CA . LYS A 1 96 ? 5.859 -3.720 -22.840 1.00 64.69 96 LYS A CA 1
ATOM 756 C C . LYS A 1 96 ? 7.258 -4.323 -22.993 1.00 64.69 96 LYS A C 1
ATOM 758 O O . LYS A 1 96 ? 7.888 -4.118 -24.025 1.00 64.69 96 LYS A O 1
ATOM 763 N N . ARG A 1 97 ? 7.719 -5.125 -22.023 1.00 62.88 97 ARG A N 1
ATOM 764 C CA . ARG A 1 97 ? 8.983 -5.881 -22.142 1.00 62.88 97 ARG A CA 1
ATOM 765 C C . ARG A 1 97 ? 8.961 -6.889 -23.294 1.00 62.88 97 ARG A C 1
ATOM 767 O O . ARG A 1 97 ? 9.992 -7.083 -23.928 1.00 62.88 97 ARG A O 1
ATOM 774 N N . ARG A 1 98 ? 7.812 -7.521 -23.562 1.00 62.00 98 ARG A N 1
ATOM 775 C CA . ARG A 1 98 ? 7.667 -8.564 -24.591 1.00 62.00 98 ARG A CA 1
ATOM 776 C C . ARG A 1 98 ? 7.514 -8.000 -26.010 1.00 62.00 98 ARG A C 1
ATOM 778 O O . ARG A 1 98 ? 8.065 -8.575 -26.939 1.00 62.00 98 ARG A O 1
ATOM 785 N N . PHE A 1 99 ? 6.793 -6.888 -26.176 1.00 63.69 99 PHE A N 1
ATOM 786 C CA . PHE A 1 99 ? 6.497 -6.286 -27.486 1.00 63.69 99 PHE A CA 1
ATOM 787 C C . PHE A 1 99 ? 7.453 -5.156 -27.894 1.00 63.69 99 PHE A C 1
ATOM 789 O O . PHE A 1 99 ? 7.552 -4.827 -29.074 1.00 63.69 99 PHE A O 1
ATOM 796 N N . SER A 1 100 ? 8.175 -4.547 -26.954 1.00 57.19 100 SER A N 1
ATOM 797 C CA . SER A 1 100 ? 9.153 -3.491 -27.244 1.00 57.19 100 SER A CA 1
ATOM 798 C C . SER A 1 100 ? 10.404 -3.684 -26.388 1.00 57.19 100 SER A C 1
ATOM 800 O O . SER A 1 100 ? 10.632 -2.919 -25.446 1.00 57.19 100 SER A O 1
ATOM 802 N N . PRO A 1 101 ? 11.214 -4.722 -26.676 1.00 60.59 101 PRO A N 1
ATOM 803 C CA . PRO A 1 101 ? 12.478 -4.901 -25.985 1.00 60.59 101 PRO A CA 1
ATOM 804 C C . PRO A 1 101 ? 13.357 -3.651 -26.200 1.00 60.59 101 PRO A C 1
ATOM 806 O O . PRO A 1 101 ? 13.457 -3.164 -27.332 1.00 60.59 101 PRO A O 1
ATOM 809 N N . PRO A 1 102 ? 13.961 -3.091 -25.135 1.00 61.12 102 PRO A N 1
ATOM 810 C CA . PRO A 1 102 ? 14.823 -1.914 -25.235 1.00 61.12 102 PRO A CA 1
ATOM 811 C C . PRO A 1 102 ? 16.002 -2.195 -26.178 1.00 61.12 102 PRO A C 1
ATOM 813 O O . PRO A 1 102 ? 16.493 -3.320 -26.208 1.00 61.12 102 PRO A O 1
ATOM 816 N N . SER A 1 103 ? 16.481 -1.192 -26.932 1.00 58.19 103 SER A N 1
ATOM 817 C CA . SER A 1 103 ? 17.538 -1.365 -27.955 1.00 58.19 103 SER A CA 1
ATOM 818 C C . SER A 1 103 ? 18.814 -2.052 -27.449 1.00 58.19 103 SER A C 1
ATOM 820 O O . SER A 1 103 ? 19.504 -2.678 -28.243 1.00 58.19 103 SER A O 1
ATOM 822 N N . TYR A 1 104 ? 19.090 -2.021 -26.141 1.00 59.66 104 TYR A N 1
ATOM 823 C CA . TYR A 1 104 ? 20.176 -2.779 -25.505 1.00 59.66 104 TYR A CA 1
ATOM 824 C C . TYR A 1 104 ? 20.045 -4.307 -25.642 1.00 59.66 104 TYR A C 1
ATOM 826 O O . TYR A 1 104 ? 21.050 -5.002 -25.619 1.00 59.66 104 TYR A O 1
ATOM 834 N N . ALA A 1 105 ? 18.836 -4.843 -25.830 1.00 56.81 105 ALA A N 1
ATOM 835 C CA . ALA A 1 105 ? 18.606 -6.264 -26.099 1.00 56.81 105 ALA A CA 1
ATOM 836 C C . ALA A 1 105 ? 18.804 -6.645 -27.581 1.00 56.81 105 ALA A C 1
ATOM 838 O O . ALA A 1 105 ? 18.735 -7.822 -27.911 1.00 56.81 105 ALA A O 1
ATOM 839 N N . LYS A 1 106 ? 19.012 -5.666 -28.477 1.00 54.00 106 LYS A N 1
ATOM 840 C CA . LYS A 1 106 ? 19.231 -5.889 -29.919 1.00 54.00 106 LYS A CA 1
ATOM 841 C C . LYS A 1 106 ? 20.707 -5.859 -30.335 1.00 54.00 106 LYS A C 1
ATOM 843 O O . LYS A 1 106 ? 20.990 -6.087 -31.503 1.00 54.00 106 LYS A O 1
ATOM 848 N N . VAL A 1 107 ? 21.626 -5.545 -29.419 1.00 64.56 107 VAL A N 1
ATOM 849 C CA . VAL A 1 107 ? 23.076 -5.424 -29.689 1.00 64.56 107 VAL A CA 1
ATOM 850 C C . VAL A 1 107 ? 23.891 -6.656 -29.268 1.00 64.56 107 VAL A C 1
ATOM 852 O O . VAL A 1 107 ? 25.103 -6.554 -29.113 1.00 64.56 107 VAL A O 1
ATOM 855 N N . ASN A 1 108 ? 23.251 -7.820 -29.123 1.00 45.59 108 ASN A N 1
ATOM 856 C CA . ASN A 1 108 ? 23.939 -9.111 -29.044 1.00 45.59 108 ASN A CA 1
ATOM 857 C C . ASN A 1 108 ? 23.349 -10.093 -30.053 1.00 45.59 108 ASN A C 1
ATOM 859 O O . ASN A 1 108 ? 22.114 -10.291 -29.992 1.00 45.59 108 ASN A O 1
#

InterPro domains:
  IPR032630 P-type ATPase, C-terminal [PF16212] (9-101)

pLDDT: mean 79.72, std 10.95, range [45.59, 95.31]

Foldseek 3Di:
DVVVCVVVLVVVLLVCLLVVLLVLVLVLVVLVVPDPDDDPVSVVVSVVSVVVVVVCLVPCCVRHVVVSCPDPVSVVSSVVSNCVVCVVVVVVVVVCCVPPPDCVVVPD